Protein AF-A0A956Z1W9-F1 (afdb_monomer_lite)

Structure (mmCIF, N/CA/C/O backbone):
data_AF-A0A956Z1W9-F1
#
_entry.id   AF-A0A956Z1W9-F1
#
loop_
_atom_site.group_PDB
_atom_site.id
_atom_site.type_symbol
_atom_site.label_atom_id
_atom_site.label_alt_id
_atom_site.label_comp_id
_atom_site.label_asym_id
_atom_site.label_entity_id
_atom_site.label_seq_id
_atom_site.pdbx_PDB_ins_code
_atom_site.Cartn_x
_atom_site.Cartn_y
_atom_site.Cartn_z
_atom_site.occupancy
_atom_site.B_iso_or_equiv
_atom_site.auth_seq_id
_atom_site.auth_comp_id
_atom_site.auth_asym_id
_atom_site.auth_atom_id
_atom_site.pdbx_PDB_model_num
ATOM 1 N N . ASP A 1 1 ? 3.447 8.335 -8.579 1.00 84.62 1 ASP A N 1
ATOM 2 C CA . ASP A 1 1 ? 2.958 7.978 -9.907 1.00 84.62 1 ASP A CA 1
ATOM 3 C C . ASP A 1 1 ? 2.525 6.520 -9.811 1.00 84.62 1 ASP A C 1
ATOM 5 O O . ASP A 1 1 ? 3.172 5.770 -9.085 1.00 84.62 1 ASP A O 1
ATOM 9 N N . SER A 1 2 ? 1.410 6.120 -10.419 1.00 86.75 2 SER A N 1
ATOM 10 C CA . SER A 1 2 ? 0.947 4.730 -10.327 1.00 86.75 2 SER A CA 1
ATOM 11 C C . SER A 1 2 ? 1.859 3.751 -11.067 1.00 86.75 2 SER A C 1
ATOM 13 O O . SER A 1 2 ? 1.974 2.602 -10.646 1.00 86.75 2 SER A O 1
ATOM 15 N N . VAL A 1 3 ? 2.568 4.201 -12.105 1.00 89.00 3 VAL A N 1
ATOM 16 C CA . VAL A 1 3 ? 3.590 3.404 -12.796 1.00 89.00 3 VAL A CA 1
ATOM 17 C C . VAL A 1 3 ? 4.798 3.194 -11.886 1.00 89.00 3 VAL A C 1
ATOM 19 O O . VAL A 1 3 ? 5.260 2.067 -11.744 1.00 89.00 3 VAL A O 1
ATOM 22 N N . ASP A 1 4 ? 5.261 4.246 -11.204 1.00 90.19 4 ASP A N 1
ATOM 23 C CA . ASP A 1 4 ? 6.331 4.138 -10.198 1.00 90.19 4 ASP A CA 1
ATOM 24 C C . ASP A 1 4 ? 5.953 3.174 -9.063 1.00 90.19 4 ASP A C 1
ATOM 26 O O . ASP A 1 4 ? 6.763 2.339 -8.662 1.00 90.19 4 ASP A O 1
ATOM 30 N N . ALA A 1 5 ? 4.709 3.243 -8.577 1.00 91.69 5 ALA A N 1
ATOM 31 C CA . ALA A 1 5 ? 4.213 2.323 -7.559 1.00 91.69 5 ALA A CA 1
ATOM 32 C C . ALA A 1 5 ? 4.274 0.862 -8.035 1.00 91.69 5 ALA A C 1
ATOM 34 O O . ALA A 1 5 ? 4.750 -0.005 -7.306 1.00 91.69 5 ALA A O 1
ATOM 35 N N . VAL A 1 6 ? 3.853 0.589 -9.274 1.00 92.19 6 VAL A N 1
ATOM 36 C CA . VAL A 1 6 ? 3.916 -0.755 -9.868 1.00 92.19 6 VAL A CA 1
ATOM 37 C C . VAL A 1 6 ? 5.353 -1.242 -10.037 1.00 92.19 6 VAL A C 1
ATOM 39 O O . VAL A 1 6 ? 5.637 -2.392 -9.711 1.00 92.19 6 VAL A O 1
ATOM 42 N N . LEU A 1 7 ? 6.264 -0.383 -10.501 1.00 92.56 7 LEU A N 1
ATOM 43 C CA . LEU A 1 7 ? 7.676 -0.740 -10.657 1.00 92.56 7 LEU A CA 1
ATOM 44 C C . LEU A 1 7 ? 8.305 -1.120 -9.316 1.00 92.56 7 LEU A C 1
ATOM 46 O O . LEU A 1 7 ? 8.946 -2.160 -9.221 1.00 92.56 7 LEU A O 1
ATOM 50 N N . ARG A 1 8 ? 8.052 -0.339 -8.261 1.00 93.62 8 ARG A N 1
ATOM 51 C CA . ARG A 1 8 ? 8.523 -0.671 -6.909 1.00 93.62 8 ARG A CA 1
ATOM 52 C C . ARG A 1 8 ? 7.850 -1.918 -6.344 1.00 93.62 8 ARG A C 1
ATOM 54 O O . ARG A 1 8 ? 8.491 -2.693 -5.645 1.00 93.62 8 ARG A O 1
ATOM 61 N N . ALA A 1 9 ? 6.567 -2.128 -6.641 1.00 95.00 9 ALA A N 1
ATOM 62 C CA . ALA A 1 9 ? 5.855 -3.326 -6.213 1.00 95.00 9 ALA A CA 1
ATOM 63 C C . ALA A 1 9 ? 6.442 -4.601 -6.834 1.00 95.00 9 ALA A C 1
ATOM 65 O O . ALA A 1 9 ? 6.459 -5.639 -6.178 1.00 95.00 9 ALA A O 1
ATOM 66 N N . ALA A 1 10 ? 6.949 -4.522 -8.068 1.00 94.69 10 ALA A N 1
ATOM 67 C CA . ALA A 1 10 ? 7.496 -5.671 -8.781 1.00 94.69 10 ALA A CA 1
ATOM 68 C C . ALA A 1 10 ? 8.729 -6.293 -8.098 1.00 94.69 10 ALA A C 1
ATOM 70 O O . ALA A 1 10 ? 8.973 -7.488 -8.282 1.00 94.69 10 ALA A O 1
ATOM 71 N N . ASP A 1 11 ? 9.443 -5.522 -7.275 1.00 95.06 11 ASP A N 1
ATOM 72 C CA . ASP A 1 11 ? 10.612 -5.965 -6.505 1.00 95.06 11 ASP A CA 1
ATOM 73 C C . ASP A 1 11 ? 10.252 -6.571 -5.131 1.00 95.06 11 ASP A C 1
ATOM 75 O O . ASP A 1 11 ? 11.135 -6.997 -4.385 1.00 95.06 11 ASP A O 1
ATOM 79 N N . LEU A 1 12 ? 8.963 -6.621 -4.771 1.00 95.94 12 LEU A N 1
ATOM 80 C CA . LEU A 1 12 ? 8.499 -7.153 -3.486 1.00 95.94 12 LEU A CA 1
ATOM 81 C C . LEU A 1 12 ? 8.327 -8.681 -3.499 1.00 95.94 12 LEU A C 1
ATOM 83 O O . LEU A 1 12 ? 8.401 -9.347 -4.540 1.00 95.94 12 LEU A O 1
ATOM 87 N N . ASP A 1 13 ? 8.069 -9.233 -2.309 1.00 95.81 13 ASP A N 1
ATOM 88 C CA . ASP A 1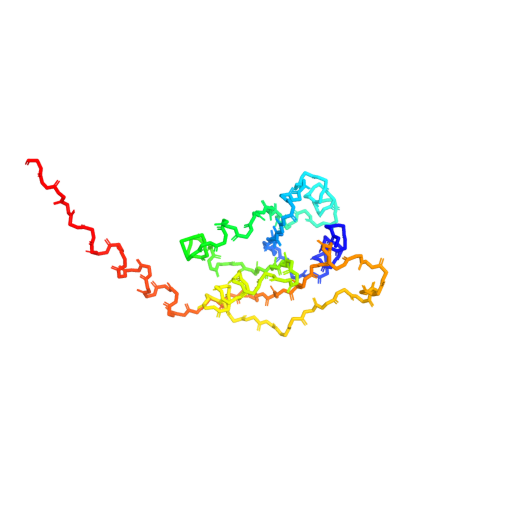 13 ? 7.854 -10.666 -2.106 1.00 95.81 13 ASP A CA 1
ATOM 89 C C . ASP A 1 13 ? 6.697 -11.184 -2.980 1.00 95.81 13 ASP A C 1
ATOM 91 O O . ASP A 1 13 ? 5.758 -10.461 -3.331 1.00 95.81 13 ASP A O 1
ATOM 95 N N . GLU A 1 14 ? 6.750 -12.463 -3.337 1.00 94.56 14 GLU A N 1
ATOM 96 C CA . GLU A 1 14 ? 5.678 -13.116 -4.088 1.00 94.56 14 GLU A CA 1
ATOM 97 C C . GLU A 1 14 ? 4.315 -13.070 -3.396 1.00 94.56 14 GLU A C 1
ATOM 99 O O . GLU A 1 14 ? 4.208 -13.029 -2.168 1.00 94.56 14 GLU A O 1
ATOM 104 N N . ASN A 1 15 ? 3.253 -13.073 -4.204 1.00 95.06 15 ASN A N 1
ATOM 105 C CA . ASN A 1 15 ? 1.861 -12.992 -3.747 1.00 95.06 15 ASN A CA 1
ATOM 106 C C . ASN A 1 15 ? 1.513 -11.720 -2.942 1.00 95.06 15 ASN A C 1
ATOM 108 O O . ASN A 1 15 ? 0.515 -11.701 -2.209 1.00 95.06 15 ASN A O 1
ATOM 112 N N . THR A 1 16 ? 2.311 -10.652 -3.064 1.00 97.19 16 THR A N 1
ATOM 113 C CA . THR A 1 16 ? 2.017 -9.360 -2.429 1.00 97.19 16 THR A CA 1
ATOM 114 C C . THR A 1 16 ? 0.715 -8.766 -2.963 1.00 97.19 16 THR A C 1
ATOM 116 O O . THR A 1 16 ? 0.511 -8.634 -4.172 1.00 97.19 16 THR A O 1
ATOM 119 N N . PHE A 1 17 ? -0.167 -8.367 -2.043 1.00 97.31 17 PHE A N 1
ATOM 120 C CA . PHE A 1 17 ? -1.375 -7.614 -2.362 1.00 97.31 17 PHE A CA 1
ATOM 121 C C . PHE A 1 17 ? -1.074 -6.115 -2.322 1.00 97.31 17 PHE A C 1
ATOM 123 O O . PHE A 1 17 ? -0.760 -5.548 -1.274 1.00 97.31 17 PHE A O 1
ATOM 130 N N . VAL A 1 18 ? -1.155 -5.476 -3.480 1.00 97.12 18 VAL A N 1
ATOM 131 C CA . VAL A 1 18 ? -0.844 -4.064 -3.675 1.00 97.12 18 VAL A CA 1
ATOM 132 C C . VAL A 1 18 ? -2.118 -3.240 -3.528 1.00 97.12 18 VAL A C 1
ATOM 134 O O . VAL A 1 18 ? -3.107 -3.478 -4.219 1.00 97.12 18 VAL A O 1
ATOM 137 N N . VAL A 1 19 ? -2.088 -2.247 -2.645 1.00 97.00 19 VAL A N 1
ATOM 138 C CA . VAL A 1 19 ? -3.177 -1.289 -2.437 1.00 97.00 19 VAL A CA 1
ATOM 139 C C . VAL A 1 19 ? -2.665 0.099 -2.781 1.00 97.00 19 VAL A C 1
ATOM 141 O O . VAL A 1 19 ? -1.784 0.623 -2.102 1.00 97.00 19 VAL A O 1
ATOM 144 N N . LEU A 1 20 ? -3.217 0.698 -3.829 1.00 96.00 20 LEU A N 1
ATOM 145 C CA . LEU A 1 20 ? -2.927 2.068 -4.230 1.00 96.00 20 LEU A CA 1
ATOM 146 C C . LEU A 1 20 ? -4.009 2.991 -3.661 1.00 96.00 20 LEU A C 1
ATOM 148 O O . LEU A 1 20 ? -5.168 2.887 -4.056 1.00 96.00 20 LEU A O 1
ATOM 152 N N . VAL A 1 21 ? -3.630 3.871 -2.735 1.00 95.38 21 VAL A N 1
ATOM 153 C CA . VAL A 1 21 ? -4.523 4.799 -2.026 1.00 95.38 21 VAL A CA 1
ATOM 154 C C . VAL A 1 21 ? -4.233 6.228 -2.475 1.00 95.38 21 VAL A C 1
ATOM 156 O O . VAL A 1 21 ? -3.191 6.788 -2.124 1.00 95.38 21 VAL A O 1
ATOM 159 N N . GLY A 1 22 ? -5.144 6.831 -3.238 1.00 90.06 22 GLY A N 1
ATOM 160 C CA . GLY A 1 22 ? -4.982 8.199 -3.739 1.00 90.06 22 GLY A CA 1
ATOM 161 C C . GLY A 1 22 ? -6.276 8.818 -4.265 1.00 90.06 22 GLY A C 1
ATOM 162 O O . GLY A 1 22 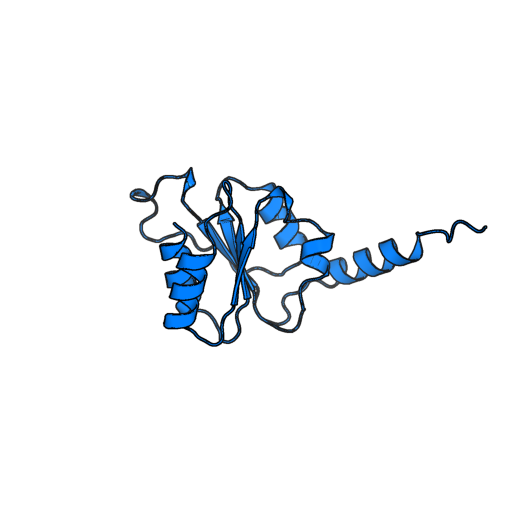? -7.268 8.120 -4.470 1.00 90.06 22 GLY A O 1
ATOM 163 N N . GLU A 1 23 ? -6.259 10.138 -4.467 1.00 83.81 23 GLU A N 1
ATOM 164 C CA . GLU A 1 23 ? -7.389 10.908 -4.997 1.00 83.81 23 GLU A CA 1
ATOM 165 C C . GLU A 1 23 ? -6.928 11.835 -6.147 1.00 83.81 23 GLU A C 1
ATOM 167 O O . GLU A 1 23 ? -5.938 12.548 -5.969 1.00 83.81 23 GLU A O 1
ATOM 172 N N . PRO A 1 24 ? -7.605 11.854 -7.319 1.00 77.12 24 PRO A N 1
ATOM 173 C CA . PRO A 1 24 ? -8.755 11.019 -7.695 1.00 77.12 24 PRO A CA 1
ATOM 174 C C . PRO A 1 24 ? -8.404 9.525 -7.706 1.00 77.12 24 PRO A C 1
ATOM 176 O O . PRO A 1 24 ? -7.222 9.180 -7.693 1.00 77.12 24 PRO A O 1
ATOM 179 N N . VAL A 1 25 ? -9.422 8.646 -7.733 1.00 72.62 25 VAL A N 1
ATOM 180 C CA . VAL A 1 25 ? -9.202 7.200 -7.924 1.00 72.62 25 VAL A CA 1
ATOM 181 C C . VAL A 1 25 ? -8.292 7.041 -9.131 1.00 72.62 25 VAL A C 1
ATOM 183 O O . VAL A 1 25 ? -8.669 7.381 -10.255 1.00 72.62 25 VAL A O 1
ATOM 186 N N . VAL A 1 26 ? -7.076 6.566 -8.888 1.00 69.12 26 VAL A N 1
ATOM 187 C CA . VAL A 1 26 ? -6.157 6.235 -9.968 1.00 69.12 26 VAL A CA 1
ATOM 188 C C . VAL A 1 26 ? -6.846 5.162 -10.804 1.00 69.12 26 VAL A C 1
ATOM 190 O O . VAL A 1 26 ? -7.334 4.184 -10.238 1.00 69.12 26 VAL A O 1
ATOM 193 N N . ASP A 1 27 ? -6.897 5.327 -12.129 1.00 76.19 27 ASP A N 1
ATOM 194 C CA . ASP A 1 27 ? -7.347 4.249 -13.013 1.00 76.19 27 ASP A CA 1
ATOM 195 C C . ASP A 1 27 ? -6.515 3.002 -12.712 1.00 76.19 27 ASP A C 1
ATOM 197 O O . ASP A 1 27 ? -5.322 2.957 -13.008 1.00 76.19 27 ASP A O 1
ATOM 201 N N . GLY A 1 28 ? -7.141 2.018 -12.070 1.00 76.81 28 GLY A N 1
ATOM 202 C CA . GLY A 1 28 ? -6.480 0.798 -11.637 1.00 76.81 28 GLY A CA 1
ATOM 203 C C . GLY A 1 28 ? -6.205 -0.162 -12.789 1.00 76.81 28 GLY A C 1
ATOM 204 O O . GLY A 1 28 ? -5.383 -1.059 -12.625 1.00 76.81 28 GLY A O 1
ATOM 205 N N . ASN A 1 29 ? -6.830 0.015 -13.961 1.00 83.81 29 ASN A N 1
ATOM 206 C CA . ASN A 1 29 ? -6.708 -0.939 -15.062 1.00 83.81 29 ASN A CA 1
ATOM 207 C C . ASN A 1 29 ? -5.295 -0.945 -15.642 1.00 83.81 29 ASN A C 1
ATOM 209 O O . ASN A 1 29 ? -4.675 -2.002 -15.731 1.00 83.81 29 ASN A O 1
ATO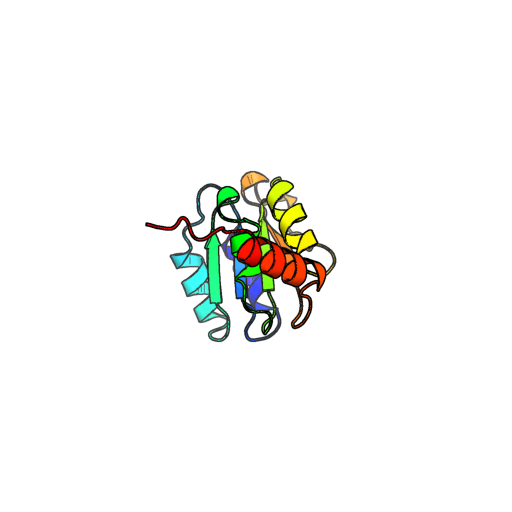M 213 N N . VAL A 1 30 ? -4.755 0.224 -16.002 1.00 86.12 30 VAL A N 1
ATOM 214 C CA . VAL A 1 30 ? -3.406 0.314 -16.589 1.00 86.12 30 VAL A CA 1
ATOM 215 C C . VAL A 1 30 ? -2.325 -0.176 -15.609 1.00 86.12 30 VAL A C 1
ATOM 217 O O . VAL A 1 30 ? -1.554 -1.057 -15.994 1.00 86.12 30 VAL A O 1
ATOM 220 N N . PRO A 1 31 ? -2.276 0.286 -14.343 1.00 84.44 31 PRO A N 1
ATOM 221 C CA . PRO A 1 31 ? -1.327 -0.210 -13.350 1.00 84.44 31 PRO A CA 1
ATOM 222 C C . PRO A 1 31 ? -1.500 -1.699 -13.048 1.00 84.44 31 PRO A C 1
ATOM 224 O O . PRO A 1 31 ? -0.507 -2.408 -12.937 1.00 84.44 31 PRO A O 1
ATOM 227 N N . SER A 1 32 ? -2.735 -2.202 -12.958 1.00 86.50 32 SER A N 1
ATOM 228 C CA . SER A 1 32 ? -2.991 -3.626 -12.707 1.00 86.50 32 SER A CA 1
ATOM 229 C C . SER A 1 32 ? -2.532 -4.498 -13.875 1.00 86.50 32 SER A C 1
ATOM 231 O O . SER A 1 32 ? -1.832 -5.486 -13.666 1.00 86.50 32 SER A O 1
ATOM 233 N N . HIS A 1 33 ? -2.836 -4.122 -15.122 1.00 89.00 33 HIS A N 1
ATOM 234 C CA . HIS A 1 33 ? -2.340 -4.839 -16.299 1.00 89.00 33 HIS A CA 1
ATOM 235 C C . HIS A 1 33 ? -0.815 -4.808 -16.388 1.00 89.00 33 HIS A C 1
ATOM 237 O O . HIS A 1 33 ? -0.204 -5.827 -16.712 1.00 89.00 33 HIS A O 1
ATOM 243 N N . PHE A 1 34 ? -0.200 -3.667 -16.076 1.00 91.25 34 PHE A N 1
ATOM 244 C CA . PHE A 1 34 ? 1.249 -3.544 -16.093 1.00 91.25 34 PHE A CA 1
ATOM 245 C C . PHE A 1 34 ? 1.910 -4.362 -14.977 1.00 91.25 34 PHE A C 1
ATOM 247 O O . PHE A 1 34 ? 2.877 -5.071 -15.242 1.00 91.25 34 PHE A O 1
ATOM 254 N N . LEU A 1 35 ? 1.345 -4.360 -13.765 1.00 92.25 35 LEU A N 1
ATOM 255 C CA . LEU A 1 35 ? 1.822 -5.212 -12.678 1.00 92.25 35 LEU A CA 1
ATOM 256 C C . LEU A 1 35 ? 1.678 -6.688 -13.040 1.00 92.25 35 LEU A C 1
ATOM 258 O O . LEU A 1 35 ? 2.640 -7.426 -12.897 1.00 92.25 35 LEU A O 1
ATOM 262 N N . ASN A 1 36 ? 0.530 -7.106 -13.578 1.00 89.50 36 ASN A N 1
ATOM 263 C CA . ASN A 1 36 ? 0.304 -8.492 -13.993 1.00 89.50 36 ASN A CA 1
ATOM 264 C C . ASN A 1 36 ? 1.282 -8.942 -15.090 1.00 89.50 36 ASN A C 1
ATOM 266 O O . ASN A 1 36 ? 1.652 -10.113 -15.136 1.00 89.50 36 ASN A O 1
ATOM 270 N N . PHE A 1 37 ? 1.711 -8.028 -15.968 1.00 92.38 37 PHE A N 1
ATOM 271 C CA . PHE A 1 37 ? 2.749 -8.304 -16.964 1.00 92.38 37 PHE A CA 1
ATOM 272 C C . PHE A 1 37 ? 4.123 -8.554 -16.319 1.00 92.38 37 PHE A C 1
ATOM 274 O O . PHE A 1 37 ? 4.855 -9.429 -16.776 1.00 92.38 37 PHE A O 1
ATOM 281 N N . LEU A 1 38 ? 4.469 -7.813 -15.262 1.00 93.12 38 LEU A N 1
ATOM 282 C CA . LEU A 1 38 ? 5.742 -7.956 -14.543 1.00 93.12 38 LEU A CA 1
ATOM 283 C C . LEU A 1 38 ? 5.734 -9.126 -13.542 1.00 93.12 38 LEU A C 1
ATOM 285 O O . LEU A 1 38 ? 6.739 -9.816 -13.383 1.00 93.12 38 LEU A O 1
ATOM 289 N N . ARG A 1 39 ? 4.608 -9.329 -12.852 1.00 94.25 39 ARG A N 1
ATOM 290 C CA . ARG A 1 39 ? 4.410 -10.218 -11.700 1.00 94.25 39 ARG A CA 1
ATOM 291 C C . ARG A 1 39 ? 2.978 -10.761 -11.690 1.00 94.25 39 ARG A C 1
ATOM 293 O O . ARG A 1 39 ? 2.084 -10.200 -11.063 1.00 94.25 39 ARG A O 1
ATOM 300 N N . ALA A 1 40 ? 2.760 -11.878 -12.383 1.00 93.56 40 ALA A N 1
ATOM 301 C CA . ALA A 1 40 ? 1.443 -12.518 -12.491 1.00 93.56 40 ALA A CA 1
ATOM 302 C C . ALA A 1 40 ? 0.915 -13.108 -11.164 1.00 93.56 40 ALA A C 1
ATOM 304 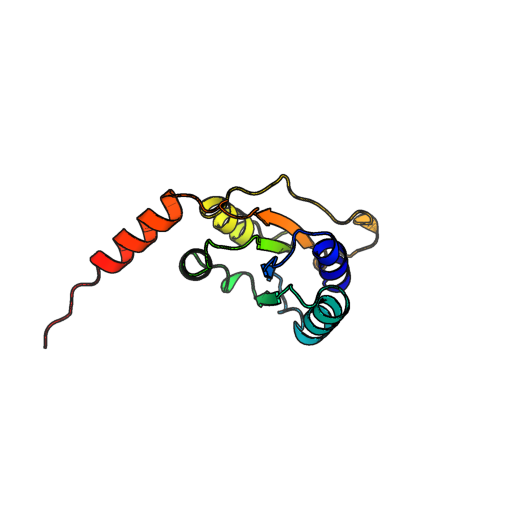O O . ALA A 1 40 ? -0.248 -13.497 -11.079 1.00 93.56 40 ALA A O 1
ATOM 305 N N . ASP A 1 41 ? 1.771 -13.209 -10.146 1.00 94.25 41 ASP A N 1
ATOM 306 C CA . ASP A 1 41 ? 1.452 -13.678 -8.797 1.00 94.25 41 ASP A CA 1
ATOM 307 C C . ASP A 1 41 ? 0.909 -12.570 -7.879 1.00 94.25 41 ASP A C 1
ATOM 309 O O . ASP A 1 41 ? 0.379 -12.858 -6.807 1.00 94.25 41 ASP A O 1
ATOM 313 N N . MET A 1 42 ? 1.034 -11.303 -8.275 1.00 95.88 42 MET A N 1
ATOM 314 C CA . MET A 1 42 ? 0.589 -10.160 -7.484 1.00 95.88 42 MET A CA 1
ATOM 315 C C . MET A 1 42 ? -0.802 -9.690 -7.900 1.00 95.88 42 MET A C 1
ATOM 317 O O . MET A 1 42 ? -1.275 -9.924 -9.008 1.00 95.88 42 MET A O 1
ATOM 321 N N . THR A 1 43 ? -1.469 -8.979 -6.998 1.00 94.88 43 THR A N 1
ATOM 322 C CA . THR A 1 43 ? -2.777 -8.369 -7.266 1.00 94.88 43 THR A CA 1
ATOM 323 C C . THR A 1 43 ? -2.753 -6.915 -6.843 1.00 94.88 43 THR A C 1
ATOM 325 O O . THR A 1 43 ? -2.254 -6.619 -5.759 1.00 94.88 43 THR A O 1
ATOM 328 N N . LEU A 1 44 ? -3.332 -6.028 -7.651 1.00 95.38 44 LEU A N 1
ATOM 329 C CA . LEU A 1 44 ? -3.424 -4.599 -7.360 1.00 95.38 44 LEU A CA 1
ATOM 330 C C . LEU A 1 44 ? -4.880 -4.162 -7.242 1.00 95.38 44 LEU A C 1
ATOM 332 O O . LEU A 1 44 ? -5.702 -4.474 -8.104 1.00 95.38 44 LEU A O 1
ATOM 336 N N . GLN A 1 45 ? -5.165 -3.392 -6.198 1.00 95.06 45 GLN A N 1
ATOM 337 C CA . GLN A 1 45 ? -6.421 -2.683 -6.011 1.00 95.06 45 GLN A CA 1
ATOM 338 C C . GLN A 1 45 ? -6.145 -1.187 -5.844 1.00 95.06 45 GLN A C 1
ATOM 340 O O . GLN A 1 45 ? -5.281 -0.793 -5.064 1.00 95.06 45 GLN A O 1
ATOM 345 N N . SER A 1 46 ? -6.896 -0.355 -6.562 1.00 94.56 46 SER A N 1
ATOM 346 C CA . SER A 1 46 ? -6.900 1.098 -6.376 1.00 94.56 46 SER A CA 1
ATOM 347 C C . SER A 1 46 ? -8.148 1.502 -5.604 1.00 94.56 46 SER A C 1
ATOM 349 O O . SER A 1 46 ? -9.244 1.070 -5.958 1.00 94.56 46 SER A O 1
ATOM 351 N N . ILE A 1 47 ? -7.966 2.298 -4.554 1.00 95.00 47 ILE A N 1
ATOM 352 C CA . ILE A 1 47 ? -9.034 2.794 -3.681 1.00 95.00 47 ILE A CA 1
ATOM 353 C C . ILE A 1 47 ? -8.797 4.266 -3.332 1.00 95.00 47 ILE A C 1
ATOM 355 O O . ILE A 1 47 ? -7.671 4.766 -3.424 1.00 95.00 47 ILE A O 1
ATOM 359 N N . THR A 1 48 ? -9.844 4.964 -2.905 1.00 95.38 48 THR A N 1
ATOM 360 C CA . THR A 1 48 ? -9.724 6.315 -2.352 1.00 95.38 48 THR A CA 1
ATOM 361 C C . THR A 1 48 ? -9.319 6.294 -0.875 1.00 95.38 48 THR A C 1
ATOM 363 O O . THR A 1 48 ? -9.533 5.294 -0.180 1.00 95.38 48 THR A O 1
ATOM 366 N N . PRO A 1 49 ? -8.808 7.418 -0.338 1.00 95.56 49 PRO A N 1
ATOM 367 C CA . PRO A 1 49 ? -8.613 7.596 1.101 1.00 95.56 49 PRO A CA 1
ATOM 368 C C . PRO A 1 49 ? -9.849 7.255 1.947 1.00 95.56 49 PRO A C 1
ATOM 370 O O . PRO A 1 49 ? -9.736 6.671 3.021 1.00 95.56 49 PRO A O 1
ATOM 373 N N . GLN A 1 50 ? -11.052 7.581 1.463 1.00 95.88 50 GLN A N 1
ATOM 374 C CA . GLN A 1 50 ? -12.302 7.359 2.199 1.00 95.88 50 GLN A CA 1
ATOM 375 C C . GLN A 1 50 ? -12.687 5.872 2.287 1.00 95.88 50 GLN A C 1
ATOM 377 O O . GLN A 1 50 ? -13.438 5.481 3.182 1.00 95.88 50 GLN A O 1
ATOM 382 N N . GLU A 1 51 ? -12.167 5.034 1.389 1.00 96.75 51 GLU A N 1
ATOM 383 C CA . GLU A 1 51 ? -12.360 3.581 1.418 1.00 96.75 51 GLU A CA 1
ATOM 384 C C . GLU A 1 51 ? -11.419 2.885 2.419 1.00 96.75 51 GLU A C 1
ATOM 386 O O . GLU A 1 51 ? -11.712 1.769 2.864 1.00 96.75 51 GLU A O 1
ATOM 391 N N . VAL A 1 52 ? -10.337 3.551 2.854 1.00 96.81 52 VAL A N 1
ATOM 392 C CA . VAL A 1 52 ? -9.430 3.060 3.905 1.00 96.81 52 VAL A CA 1
ATOM 393 C C . VAL A 1 52 ? -10.102 3.193 5.269 1.00 96.81 52 VAL A C 1
ATOM 395 O O . VAL A 1 52 ? -9.849 4.097 6.059 1.00 96.81 52 VAL A O 1
ATOM 398 N N . THR A 1 53 ? -10.989 2.252 5.561 1.00 96.00 53 THR A N 1
ATOM 399 C CA . THR A 1 53 ? -11.718 2.182 6.829 1.00 96.00 53 THR A CA 1
ATOM 400 C C . THR A 1 53 ? -11.159 1.086 7.732 1.00 96.00 53 THR A C 1
ATOM 402 O O . THR A 1 53 ? -10.520 0.138 7.275 1.00 96.00 53 THR A O 1
ATOM 405 N N . GLN A 1 54 ? -11.465 1.156 9.032 1.00 94.12 54 GLN A N 1
ATOM 406 C CA . GLN A 1 54 ? -11.151 0.062 9.963 1.00 94.12 54 GLN A CA 1
ATOM 407 C C . GLN A 1 54 ? -11.746 -1.271 9.499 1.00 94.12 54 GLN A C 1
ATOM 409 O O . GLN A 1 54 ? -11.097 -2.302 9.619 1.00 94.12 54 GLN A O 1
ATOM 414 N N . ARG A 1 55 ? -12.968 -1.243 8.949 1.00 92.25 55 ARG A N 1
ATOM 415 C CA . ARG A 1 55 ? -13.632 -2.434 8.417 1.00 92.25 55 ARG A CA 1
ATOM 416 C C . ARG A 1 55 ? -12.872 -3.002 7.224 1.00 92.25 55 ARG A C 1
ATOM 418 O O . ARG A 1 55 ? -12.552 -4.182 7.237 1.00 92.25 55 ARG A O 1
ATOM 425 N N . TYR A 1 56 ? -12.531 -2.156 6.251 1.00 94.94 56 TYR A N 1
ATOM 426 C CA . TYR A 1 56 ? -11.737 -2.563 5.093 1.00 94.94 56 TYR A CA 1
ATOM 427 C C . TYR A 1 56 ? -10.431 -3.245 5.523 1.00 94.94 56 TYR A C 1
ATOM 429 O O . TYR A 1 56 ? -10.171 -4.374 5.121 1.00 94.94 56 TYR A O 1
ATOM 437 N N . LEU A 1 57 ? -9.653 -2.607 6.406 1.00 94.88 57 LEU A N 1
ATOM 438 C CA . LEU A 1 57 ? -8.380 -3.157 6.885 1.00 94.88 57 LEU A CA 1
ATOM 439 C C . LEU A 1 57 ? -8.555 -4.440 7.716 1.00 94.88 57 LEU A C 1
ATOM 441 O O . LEU A 1 57 ? -7.691 -5.313 7.666 1.00 94.88 57 LEU A O 1
ATOM 445 N N . ALA A 1 58 ? -9.651 -4.570 8.469 1.00 91.25 58 ALA A N 1
ATOM 446 C CA . ALA A 1 58 ? -9.957 -5.771 9.248 1.00 91.25 58 ALA A CA 1
ATOM 447 C C . ALA A 1 58 ? -10.351 -6.972 8.376 1.00 91.25 58 ALA A C 1
ATOM 449 O O . ALA A 1 58 ? -10.097 -8.113 8.765 1.00 91.25 58 ALA A O 1
ATOM 450 N N . ASP A 1 59 ? -10.975 -6.710 7.226 1.00 92.00 59 ASP A N 1
ATOM 451 C CA . ASP A 1 59 ? -11.439 -7.729 6.284 1.00 92.00 59 ASP A CA 1
ATOM 452 C C . ASP A 1 59 ? -10.301 -8.232 5.365 1.00 92.00 59 ASP A C 1
ATOM 454 O O . ASP A 1 59 ? -10.454 -9.247 4.680 1.00 92.00 59 ASP A O 1
ATOM 458 N N . LEU A 1 60 ? -9.130 -7.577 5.379 1.00 91.69 60 LEU A N 1
ATOM 459 C CA . LEU A 1 60 ? -7.957 -8.007 4.616 1.00 91.69 60 LEU A CA 1
ATOM 460 C C . LEU A 1 60 ? -7.417 -9.371 5.111 1.00 91.69 60 LEU A C 1
ATOM 462 O O . LEU A 1 60 ? -7.144 -9.549 6.304 1.00 91.69 60 LEU A O 1
ATOM 466 N N . PRO A 1 61 ? -7.188 -10.353 4.213 1.00 89.25 61 PRO A N 1
ATOM 467 C CA . PRO A 1 61 ? -6.638 -11.653 4.592 1.00 89.25 61 PRO A CA 1
ATOM 468 C C . PRO A 1 61 ? -5.256 -11.565 5.259 1.00 89.25 61 PRO A C 1
ATOM 470 O O . PRO A 1 61 ? -4.283 -11.137 4.649 1.00 89.25 61 PRO A O 1
ATOM 473 N N . ALA A 1 62 ? -5.106 -12.092 6.474 1.00 87.00 62 ALA A N 1
ATOM 474 C CA . ALA A 1 62 ? -3.826 -12.069 7.203 1.00 87.00 62 ALA A CA 1
ATOM 475 C C . ALA A 1 62 ? -2.716 -12.979 6.617 1.00 87.00 62 ALA A C 1
ATOM 477 O O . ALA A 1 62 ? -1.613 -13.040 7.155 1.00 87.00 62 ALA A O 1
ATOM 478 N N . ILE A 1 63 ? -3.017 -13.721 5.548 1.00 88.38 63 ILE A N 1
ATOM 479 C CA . ILE A 1 63 ? -2.195 -14.819 5.009 1.00 88.38 63 ILE A CA 1
ATOM 480 C C . ILE A 1 63 ? -1.270 -14.406 3.855 1.00 88.38 63 ILE A C 1
ATOM 482 O O . ILE A 1 63 ? -0.784 -15.269 3.134 1.00 88.38 63 ILE A O 1
ATOM 486 N N . ARG A 1 64 ? -1.063 -13.106 3.627 1.00 93.06 64 ARG A N 1
ATOM 487 C CA . ARG A 1 64 ? -0.220 -12.600 2.533 1.00 93.06 64 ARG A CA 1
ATOM 488 C C . ARG A 1 64 ? 0.455 -11.274 2.907 1.00 93.06 64 ARG A C 1
ATOM 490 O O . ARG A 1 64 ? -0.040 -10.604 3.817 1.00 93.06 64 ARG A O 1
ATOM 497 N N . PRO A 1 65 ? 1.566 -10.904 2.250 1.00 97.12 65 PRO A N 1
ATOM 498 C CA . PRO A 1 65 ? 2.149 -9.575 2.392 1.00 97.12 65 PRO A CA 1
ATOM 499 C C . PRO A 1 65 ? 1.297 -8.495 1.710 1.00 97.12 65 PRO A C 1
ATOM 501 O O . PRO A 1 65 ? 0.553 -8.774 0.766 1.00 97.12 65 PRO A O 1
ATOM 504 N N . TYR A 1 66 ? 1.434 -7.256 2.182 1.00 98.06 66 TYR A N 1
ATOM 505 C CA . TYR A 1 66 ? 0.747 -6.082 1.644 1.00 98.06 66 TYR A CA 1
ATOM 506 C C . TYR A 1 66 ? 1.721 -4.961 1.307 1.00 98.06 66 TYR A C 1
ATOM 508 O O . TYR A 1 66 ? 2.622 -4.649 2.086 1.00 98.06 66 TYR A O 1
ATOM 516 N N . ALA A 1 67 ? 1.477 -4.300 0.182 1.00 98.06 67 ALA A N 1
ATOM 517 C CA . ALA A 1 67 ? 2.153 -3.071 -0.202 1.00 98.06 67 ALA A CA 1
ATOM 518 C C . ALA A 1 67 ? 1.127 -1.946 -0.307 1.00 98.06 67 ALA A C 1
ATOM 520 O O . ALA A 1 67 ? 0.357 -1.893 -1.265 1.00 98.06 67 ALA A O 1
ATOM 521 N N . PHE A 1 68 ? 1.104 -1.053 0.681 1.00 97.81 68 PHE A N 1
ATOM 522 C CA . PHE A 1 68 ? 0.236 0.119 0.654 1.00 97.81 68 PHE A CA 1
ATOM 523 C C . PHE A 1 68 ? 1.005 1.295 0.054 1.00 97.81 68 PHE A C 1
ATOM 525 O O . PHE A 1 68 ? 1.923 1.822 0.681 1.00 97.81 68 PHE A O 1
ATOM 532 N N . PHE A 1 69 ? 0.635 1.708 -1.151 1.00 96.81 69 PHE A N 1
ATOM 533 C CA . PHE A 1 69 ? 1.137 2.915 -1.797 1.00 96.81 69 PHE A CA 1
ATOM 534 C C . PHE A 1 69 ? 0.159 4.047 -1.515 1.00 96.81 69 PHE A C 1
ATOM 536 O O . PHE A 1 69 ? -0.908 4.103 -2.118 1.00 96.81 69 PHE A O 1
ATOM 543 N N . VAL A 1 70 ? 0.504 4.925 -0.576 1.00 96.06 70 VAL A N 1
ATOM 544 C CA . VAL A 1 70 ? -0.407 5.954 -0.055 1.00 96.06 70 VAL A CA 1
ATOM 545 C C . VAL A 1 70 ? 0.066 7.337 -0.477 1.00 96.06 70 VAL A C 1
ATOM 547 O O . VAL A 1 70 ? 1.265 7.624 -0.407 1.00 96.06 70 VAL A O 1
ATOM 550 N N . ALA A 1 71 ? -0.862 8.186 -0.922 1.00 92.62 71 ALA A N 1
ATOM 551 C CA . ALA A 1 71 ? -0.581 9.592 -1.189 1.00 92.62 71 ALA A CA 1
ATOM 552 C C . ALA A 1 71 ? 0.058 10.251 0.046 1.00 92.62 71 ALA A C 1
ATOM 554 O O . ALA A 1 71 ? -0.383 10.052 1.179 1.00 92.62 71 ALA A O 1
ATOM 555 N N . GLN A 1 72 ? 1.123 11.024 -0.154 1.00 87.69 72 GLN A N 1
ATOM 556 C CA . GLN A 1 72 ? 1.975 11.486 0.948 1.00 87.69 72 GLN A CA 1
ATOM 557 C C . GLN A 1 72 ? 1.250 12.352 1.991 1.00 87.69 72 GLN A C 1
ATOM 559 O O . GLN A 1 72 ? 1.617 12.355 3.167 1.00 87.69 72 GLN A O 1
ATOM 564 N N . ASN A 1 73 ? 0.228 13.088 1.568 1.00 88.88 73 ASN A N 1
ATOM 565 C CA . ASN A 1 73 ? -0.565 13.973 2.416 1.00 88.88 73 ASN A CA 1
ATOM 566 C C . ASN A 1 73 ? -1.709 13.258 3.161 1.00 88.88 73 ASN A C 1
ATOM 568 O O . ASN A 1 73 ? -2.368 13.879 3.998 1.00 88.88 73 ASN A O 1
ATOM 572 N N . ASP A 1 74 ? -1.931 11.963 2.924 1.00 94.06 74 ASP A N 1
ATOM 573 C CA . ASP A 1 74 ? -3.016 11.200 3.542 1.00 94.06 74 ASP A CA 1
ATOM 574 C C . ASP A 1 74 ? -2.603 10.578 4.885 1.00 94.06 74 ASP A C 1
ATOM 576 O O . ASP A 1 74 ? -2.494 9.362 5.078 1.00 94.06 74 ASP A O 1
ATOM 580 N N . ALA A 1 75 ? -2.381 11.453 5.867 1.00 95.06 75 ALA A N 1
ATOM 581 C CA . ALA A 1 75 ? -2.041 11.045 7.227 1.00 95.06 75 ALA A CA 1
ATOM 582 C C . ALA A 1 75 ? -3.121 10.155 7.871 1.00 95.06 75 ALA A C 1
ATOM 584 O O . ALA A 1 75 ? -2.806 9.356 8.756 1.00 95.06 75 ALA A O 1
ATOM 585 N N . HIS A 1 76 ? -4.384 10.280 7.449 1.00 96.19 76 HIS A N 1
ATOM 586 C CA . HIS A 1 76 ? -5.485 9.494 7.997 1.00 96.19 76 HIS A CA 1
ATOM 587 C C . HIS A 1 76 ? -5.340 8.013 7.638 1.00 96.19 76 HIS A C 1
ATOM 589 O O . HIS A 1 76 ? -5.263 7.178 8.547 1.00 96.19 76 HIS A O 1
ATOM 595 N N . SER A 1 77 ? -5.212 7.696 6.346 1.00 96.88 77 SER A N 1
ATOM 596 C CA . SER A 1 77 ? -5.008 6.319 5.882 1.00 96.88 77 SER A CA 1
ATOM 597 C C . SER A 1 77 ? -3.738 5.715 6.467 1.00 96.88 77 SER A C 1
ATOM 599 O O . SER A 1 77 ? -3.759 4.585 6.951 1.00 96.88 77 SER A O 1
ATOM 601 N N . ILE A 1 78 ? -2.642 6.481 6.511 1.00 96.12 78 ILE A N 1
ATOM 602 C CA . ILE A 1 78 ? -1.367 6.026 7.088 1.00 96.12 78 ILE A CA 1
ATOM 603 C C . ILE A 1 78 ? -1.544 5.613 8.554 1.00 96.12 78 ILE A C 1
ATOM 605 O O . ILE A 1 78 ? -1.059 4.555 8.969 1.00 96.12 78 ILE A O 1
ATOM 609 N N . ASN A 1 79 ? -2.232 6.433 9.350 1.00 96.06 79 ASN A N 1
ATOM 610 C CA . ASN A 1 79 ? -2.459 6.144 10.762 1.00 96.06 79 ASN A CA 1
ATOM 611 C C . ASN A 1 79 ? -3.341 4.907 10.950 1.00 96.06 79 ASN A C 1
ATOM 613 O O . ASN A 1 79 ? -2.988 4.041 11.751 1.00 96.06 79 ASN A O 1
ATOM 617 N N . LEU A 1 80 ? -4.418 4.771 10.171 1.00 95.88 80 LEU A N 1
ATOM 618 C CA . LEU A 1 80 ? -5.265 3.579 10.212 1.00 95.88 80 LEU A CA 1
ATOM 619 C C . LEU A 1 80 ? -4.490 2.318 9.820 1.00 95.88 80 LEU A C 1
ATOM 621 O O . LEU A 1 80 ? -4.525 1.335 10.552 1.00 95.88 80 LEU A O 1
ATOM 625 N N . ILE A 1 81 ? -3.714 2.340 8.736 1.00 96.31 81 ILE A N 1
ATOM 626 C CA . ILE A 1 81 ? -2.901 1.186 8.318 1.00 96.31 81 ILE A CA 1
ATOM 627 C C . ILE A 1 81 ? -1.918 0.789 9.433 1.00 96.31 81 ILE A C 1
ATOM 629 O O . ILE A 1 81 ? -1.777 -0.393 9.755 1.00 96.31 81 ILE A O 1
ATOM 633 N N . ARG A 1 82 ? -1.286 1.764 10.099 1.00 95.81 82 ARG A N 1
ATOM 634 C CA . ARG A 1 82 ? -0.376 1.523 11.234 1.00 95.81 82 ARG A CA 1
ATOM 635 C C . ARG A 1 82 ? -1.062 0.941 12.468 1.00 95.81 82 ARG A C 1
ATOM 637 O O . ARG A 1 82 ? -0.386 0.292 13.263 1.00 95.81 82 ARG A O 1
ATOM 644 N N . GLU A 1 83 ? -2.361 1.151 12.661 1.00 94.50 83 GLU A N 1
ATOM 645 C CA . GLU A 1 83 ? -3.111 0.495 13.741 1.00 94.50 83 GLU A CA 1
ATOM 646 C C . GLU A 1 83 ? -3.334 -1.001 13.481 1.00 94.50 83 GLU A C 1
ATOM 648 O O . GLU A 1 83 ? -3.464 -1.769 14.439 1.00 94.50 83 GLU A O 1
ATOM 653 N N . PHE A 1 84 ? -3.352 -1.417 12.212 1.00 94.56 84 PHE A N 1
ATOM 654 C CA . PHE A 1 84 ? -3.676 -2.785 11.799 1.00 94.56 84 PHE A CA 1
ATOM 655 C C . PHE A 1 84 ? -2.447 -3.631 11.464 1.00 94.56 84 PHE A C 1
ATOM 657 O O . PHE A 1 84 ? -2.479 -4.846 11.663 1.00 94.56 84 PHE A O 1
ATOM 664 N N . PHE A 1 85 ? -1.353 -3.008 11.025 1.00 95.69 85 PHE A N 1
ATOM 665 C CA . PHE A 1 85 ? -0.176 -3.708 10.513 1.00 95.69 85 PHE A CA 1
ATOM 666 C C . PHE A 1 85 ? 1.133 -3.257 11.185 1.00 95.69 85 PHE A C 1
ATOM 668 O O . PHE A 1 85 ? 1.305 -2.112 11.619 1.00 95.69 85 PHE A O 1
ATOM 675 N N . TYR A 1 86 ? 2.097 -4.169 11.281 1.00 95.38 86 TYR A N 1
ATOM 676 C CA . TYR A 1 86 ? 3.501 -3.869 11.545 1.00 95.38 86 TYR A CA 1
ATOM 677 C C . TYR A 1 86 ? 4.194 -3.562 10.216 1.00 95.38 86 TYR A C 1
ATOM 679 O O . TYR A 1 86 ? 4.482 -4.456 9.424 1.00 95.38 86 TYR A O 1
ATOM 687 N N . LEU A 1 87 ? 4.435 -2.276 9.969 1.00 96.44 87 LEU A N 1
ATOM 688 C CA . LEU A 1 87 ? 4.992 -1.784 8.711 1.00 96.44 87 LEU A CA 1
ATOM 689 C C . LEU A 1 87 ? 6.517 -1.672 8.799 1.00 96.44 87 LEU A C 1
ATOM 691 O O . LEU A 1 87 ? 7.055 -1.289 9.843 1.00 96.44 87 LEU A O 1
ATOM 695 N N . ARG A 1 88 ? 7.207 -1.944 7.689 1.00 96.38 88 ARG A N 1
ATOM 696 C CA . ARG A 1 88 ? 8.602 -1.520 7.494 1.00 96.38 88 ARG A CA 1
ATOM 697 C C . ARG A 1 88 ? 8.697 0.019 7.488 1.00 96.38 88 ARG A C 1
ATOM 699 O O . ARG A 1 88 ? 7.669 0.694 7.349 1.00 96.38 88 ARG A O 1
ATOM 706 N N . PRO A 1 89 ? 9.906 0.596 7.654 1.00 96.25 89 PRO A N 1
ATOM 707 C CA . PRO A 1 89 ? 10.108 2.023 7.425 1.00 96.25 89 PRO A CA 1
ATOM 708 C C . PRO A 1 89 ? 9.544 2.451 6.060 1.00 96.25 89 PRO A C 1
ATOM 710 O O . PRO A 1 89 ? 9.645 1.675 5.111 1.00 96.25 89 PRO A O 1
ATOM 713 N N . PRO A 1 90 ? 8.925 3.641 5.959 1.00 96.00 90 PRO A N 1
ATOM 714 C CA . PRO A 1 90 ? 8.335 4.097 4.708 1.00 96.00 90 PRO A CA 1
ATOM 715 C C . PRO A 1 90 ? 9.399 4.284 3.628 1.00 96.00 90 PRO A C 1
ATOM 717 O O . PRO A 1 90 ? 10.460 4.851 3.893 1.00 96.00 90 PRO A O 1
ATOM 720 N N . GLU A 1 91 ? 9.077 3.868 2.408 1.00 94.62 91 GLU A N 1
ATOM 721 C CA . GLU A 1 91 ? 9.944 4.021 1.241 1.00 94.62 91 GLU A CA 1
ATOM 722 C C . GLU A 1 91 ? 9.351 5.061 0.283 1.00 94.62 91 GLU A C 1
ATOM 724 O O . GLU A 1 91 ? 8.223 4.931 -0.208 1.00 94.62 91 GLU A O 1
ATOM 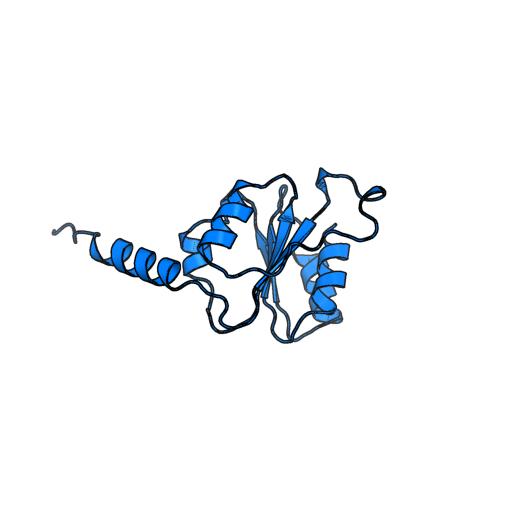729 N N . ILE A 1 92 ? 10.116 6.122 0.031 1.00 90.50 92 ILE A N 1
ATOM 730 C CA . ILE A 1 92 ? 9.766 7.188 -0.912 1.00 90.50 92 ILE A CA 1
ATOM 731 C C . ILE A 1 92 ? 10.359 6.892 -2.290 1.00 90.50 92 ILE A C 1
ATOM 733 O O . ILE A 1 92 ? 11.362 6.190 -2.409 1.00 90.50 92 ILE A O 1
ATOM 737 N N . THR A 1 93 ? 9.746 7.438 -3.338 1.00 80.38 93 THR A N 1
ATOM 738 C CA . THR A 1 93 ? 10.286 7.352 -4.699 1.00 80.38 93 THR A CA 1
ATOM 739 C C . THR A 1 93 ? 11.701 7.954 -4.765 1.00 80.38 93 THR A C 1
ATOM 741 O O . THR A 1 93 ? 11.894 9.063 -4.267 1.00 80.38 93 THR A O 1
ATOM 744 N N . PRO A 1 94 ? 12.681 7.289 -5.408 1.00 74.12 94 PRO A N 1
ATOM 745 C CA . PRO A 1 94 ? 14.048 7.807 -5.536 1.00 74.12 94 PRO A CA 1
ATOM 746 C C . PRO A 1 94 ? 14.155 9.163 -6.257 1.00 74.12 94 PRO A C 1
ATOM 748 O O . PRO A 1 94 ? 14.998 9.975 -5.895 1.00 74.12 94 PRO A O 1
ATOM 751 N N . ASN A 1 95 ? 13.269 9.435 -7.224 1.00 72.06 95 ASN A N 1
ATOM 752 C CA . ASN A 1 95 ? 13.245 10.673 -8.023 1.00 72.06 95 ASN A CA 1
ATOM 753 C C . ASN A 1 95 ? 12.130 11.626 -7.571 1.00 72.06 95 ASN A C 1
ATOM 755 O O . ASN A 1 95 ? 11.408 12.206 -8.379 1.00 72.06 95 ASN A O 1
ATOM 759 N N . TYR A 1 96 ? 11.948 11.737 -6.258 1.00 70.62 96 TYR A N 1
ATOM 760 C CA . TYR A 1 96 ? 10.866 12.496 -5.639 1.00 70.62 96 TYR A CA 1
ATOM 761 C C . TYR A 1 96 ? 10.769 13.949 -6.153 1.00 70.62 96 TYR A C 1
ATOM 763 O O . TYR A 1 96 ? 9.668 14.451 -6.342 1.00 70.62 96 TYR A O 1
ATOM 771 N N . GLU A 1 97 ? 11.894 14.597 -6.469 1.00 75.31 97 GLU A N 1
ATOM 772 C CA . GLU A 1 97 ? 11.932 15.982 -6.975 1.00 75.31 97 GLU A CA 1
ATOM 773 C C . GLU A 1 97 ? 11.313 16.163 -8.376 1.00 75.31 97 GLU A C 1
ATOM 775 O O . GLU A 1 97 ? 10.898 17.267 -8.725 1.00 75.31 97 GLU A O 1
ATOM 780 N N . GLU A 1 98 ? 11.228 15.099 -9.180 1.00 81.69 98 GLU A N 1
ATOM 781 C CA . GLU A 1 98 ? 10.706 15.155 -10.555 1.00 81.69 98 GLU A CA 1
ATOM 782 C C . GLU A 1 98 ? 9.207 14.837 -10.638 1.00 81.69 98 GLU A C 1
ATOM 784 O O . GLU A 1 98 ? 8.557 15.110 -11.651 1.00 81.69 98 GLU A O 1
ATOM 789 N N . ILE A 1 99 ? 8.641 14.256 -9.576 1.00 80.69 99 ILE A N 1
ATOM 790 C CA . ILE A 1 99 ? 7.232 13.870 -9.517 1.00 80.69 99 ILE A CA 1
ATOM 791 C C . ILE A 1 99 ? 6.470 14.942 -8.734 1.00 80.69 99 ILE A C 1
ATOM 793 O O . ILE A 1 99 ? 6.843 15.219 -7.599 1.00 80.69 99 ILE A O 1
ATOM 797 N N . PRO A 1 100 ? 5.380 15.511 -9.279 1.00 83.44 100 PRO A N 1
ATOM 798 C CA . PRO A 1 100 ? 4.504 16.409 -8.529 1.00 83.44 100 PRO A CA 1
ATOM 799 C C . PRO A 1 100 ? 4.039 15.799 -7.198 1.00 83.44 100 PRO A C 1
ATOM 801 O O . PRO A 1 100 ? 3.712 14.612 -7.157 1.00 83.44 100 PRO A O 1
ATOM 804 N N . GLU A 1 101 ? 3.986 16.596 -6.125 1.00 82.38 101 GLU A N 1
ATOM 805 C CA . GLU A 1 101 ? 3.648 16.120 -4.770 1.00 82.38 101 GLU A CA 1
ATOM 806 C C . GLU A 1 101 ? 2.313 15.365 -4.709 1.00 82.38 101 GLU A C 1
ATOM 808 O O . GLU A 1 101 ? 2.204 14.310 -4.086 1.00 82.38 101 GLU A O 1
ATOM 813 N N . ASP A 1 102 ? 1.311 15.847 -5.445 1.00 81.06 102 ASP A N 1
ATOM 814 C CA . ASP A 1 102 ? -0.022 15.246 -5.573 1.00 81.06 102 ASP A CA 1
ATOM 815 C C . ASP A 1 102 ? -0.018 13.882 -6.277 1.00 81.06 102 ASP A C 1
ATOM 817 O O . ASP A 1 102 ? -1.009 13.154 -6.254 1.00 81.06 102 ASP A O 1
ATOM 821 N N . ARG A 1 103 ? 1.100 13.516 -6.904 1.00 83.81 103 ARG A N 1
ATOM 822 C CA . ARG A 1 103 ? 1.280 12.237 -7.586 1.00 83.81 103 ARG A CA 1
ATOM 823 C C . ARG A 1 103 ? 2.198 11.306 -6.828 1.00 83.81 103 ARG A C 1
ATOM 825 O O . ARG A 1 103 ? 2.321 10.163 -7.248 1.00 83.81 103 ARG A O 1
ATOM 832 N N . GLN A 1 104 ? 2.878 11.726 -5.773 1.00 89.69 104 GLN A N 1
ATOM 833 C CA . GLN A 1 104 ? 3.843 10.874 -5.082 1.00 89.69 104 GLN A CA 1
ATOM 834 C C . GLN A 1 104 ? 3.140 9.866 -4.165 1.00 89.69 104 GLN A C 1
ATOM 836 O O . GLN A 1 104 ? 2.262 10.214 -3.377 1.00 89.69 104 GLN A O 1
ATOM 841 N N . PHE A 1 105 ? 3.574 8.606 -4.243 1.00 92.69 105 PHE A N 1
ATOM 842 C CA . PHE A 1 105 ? 3.113 7.550 -3.344 1.00 92.69 105 PHE A CA 1
ATOM 843 C C . PHE A 1 105 ? 4.246 7.116 -2.426 1.00 92.69 105 PHE A C 1
ATOM 845 O O . PHE A 1 105 ? 5.336 6.764 -2.885 1.00 92.69 105 PHE A O 1
ATOM 852 N N . VAL A 1 106 ? 3.970 7.073 -1.131 1.00 95.25 106 VAL A N 1
ATOM 853 C CA . VAL A 1 106 ? 4.861 6.480 -0.137 1.00 95.25 106 VAL A CA 1
ATOM 854 C C . VAL A 1 106 ? 4.493 5.010 0.014 1.00 95.25 106 VAL A C 1
ATOM 856 O O . VAL A 1 106 ? 3.320 4.678 0.185 1.00 95.25 106 VAL A O 1
ATOM 859 N N . LEU A 1 107 ? 5.487 4.128 -0.060 1.00 96.81 107 LEU A N 1
ATOM 860 C CA . LEU A 1 107 ? 5.294 2.701 0.164 1.00 96.81 107 LEU A CA 1
ATOM 861 C C . LEU A 1 107 ? 5.366 2.404 1.662 1.00 96.81 107 LEU A C 1
ATOM 863 O O . LEU A 1 107 ? 6.367 2.679 2.325 1.00 96.81 107 LEU A O 1
ATOM 867 N N . TYR A 1 108 ? 4.315 1.772 2.165 1.00 97.62 108 TYR A N 1
ATOM 868 C CA . TYR A 1 108 ? 4.267 1.133 3.468 1.00 97.62 108 TYR A CA 1
ATOM 869 C C . TYR A 1 108 ? 4.108 -0.373 3.277 1.00 97.62 108 TYR A C 1
ATOM 871 O O . TYR A 1 108 ? 3.020 -0.864 2.973 1.00 97.62 108 TYR A O 1
ATOM 879 N N . TYR A 1 109 ? 5.202 -1.111 3.448 1.00 98.00 109 TYR A N 1
ATOM 880 C CA . TYR A 1 109 ? 5.204 -2.559 3.269 1.00 98.00 109 TYR A CA 1
ATOM 881 C C . TYR A 1 109 ? 4.918 -3.300 4.577 1.00 98.00 109 TYR A C 1
ATOM 883 O O . TYR A 1 109 ? 5.553 -3.040 5.604 1.00 98.00 109 TYR A O 1
ATOM 891 N N . ALA A 1 110 ? 3.993 -4.253 4.522 1.00 97.19 110 ALA A N 1
ATOM 892 C CA . ALA A 1 110 ? 3.605 -5.123 5.620 1.00 97.19 110 ALA A CA 1
ATOM 893 C C . ALA A 1 110 ? 3.928 -6.584 5.240 1.00 97.19 110 ALA A C 1
ATOM 895 O O . ALA A 1 110 ? 3.210 -7.176 4.431 1.00 97.19 110 ALA A O 1
ATOM 896 N N . PRO A 1 111 ? 4.994 -7.193 5.795 1.00 95.12 111 PRO A N 1
ATOM 897 C CA . PRO A 1 111 ? 5.340 -8.587 5.510 1.00 95.12 111 PRO A CA 1
ATOM 898 C C . PRO A 1 111 ? 4.228 -9.566 5.915 1.00 95.12 111 PRO A C 1
ATOM 900 O O . PRO A 1 111 ? 3.351 -9.233 6.715 1.00 95.12 111 PRO A O 1
ATOM 903 N N . MET A 1 112 ? 4.274 -10.806 5.431 1.00 91.81 112 MET A N 1
ATOM 904 C CA . MET A 1 112 ? 3.323 -11.836 5.867 1.00 91.81 112 MET A CA 1
ATOM 905 C C . MET A 1 112 ? 3.333 -11.998 7.399 1.00 91.81 112 MET A C 1
ATOM 907 O O . MET A 1 112 ? 4.390 -12.000 8.028 1.00 91.81 112 MET A O 1
ATOM 911 N N . GLY A 1 113 ? 2.149 -12.128 8.007 1.00 87.06 113 GLY A N 1
ATOM 912 C CA . GLY A 1 113 ? 2.010 -12.262 9.463 1.00 87.06 113 GLY A CA 1
ATOM 913 C C . GLY A 1 113 ? 2.191 -10.958 10.250 1.00 87.06 113 GLY A C 1
ATOM 914 O O . GLY A 1 113 ? 2.182 -10.985 11.475 1.00 87.06 113 GLY A O 1
ATOM 915 N N . SER A 1 114 ? 2.309 -9.810 9.578 1.00 88.38 114 SER A N 1
ATOM 916 C CA . SER A 1 114 ? 2.446 -8.493 10.217 1.00 88.38 114 SER A CA 1
ATOM 917 C C . SER A 1 114 ? 1.136 -7.899 10.755 1.00 88.38 114 SER A C 1
ATOM 919 O O . SER A 1 114 ? 1.113 -6.735 11.151 1.00 88.38 114 SER A O 1
ATOM 921 N N . VAL A 1 115 ? 0.037 -8.654 10.791 1.00 86.75 115 VAL A N 1
ATOM 922 C CA . VAL A 1 115 ? -1.238 -8.163 11.338 1.00 86.75 115 VAL A CA 1
ATOM 923 C C . VAL A 1 115 ? -1.135 -8.032 12.858 1.00 86.75 115 VAL A C 1
ATOM 925 O O . VAL A 1 115 ? -0.665 -8.941 13.537 1.00 86.75 115 VAL A O 1
ATOM 928 N N . ARG A 1 116 ? -1.591 -6.906 13.411 1.00 85.69 116 ARG A N 1
ATOM 929 C CA . ARG A 1 116 ? -1.593 -6.652 14.858 1.00 85.69 116 ARG A CA 1
ATOM 930 C C . ARG A 1 116 ? -2.765 -7.358 15.540 1.00 85.69 116 ARG A C 1
ATOM 932 O O . ARG A 1 116 ? -3.911 -7.209 15.122 1.00 85.69 116 ARG A O 1
ATOM 939 N N . ASP A 1 117 ? -2.515 -8.030 16.662 1.00 71.69 117 ASP A N 1
ATOM 940 C CA . ASP A 1 117 ? -3.562 -8.730 17.429 1.00 71.69 117 ASP A CA 1
ATOM 941 C C . ASP A 1 117 ? -4.691 -7.800 17.905 1.00 71.69 117 ASP A C 1
ATOM 943 O O . ASP A 1 117 ? -5.865 -8.181 17.943 1.00 71.69 117 ASP A O 1
ATOM 947 N N . THR A 1 118 ? -4.366 -6.536 18.195 1.00 63.03 118 THR A N 1
ATOM 948 C CA . THR A 1 118 ? -5.347 -5.512 18.583 1.00 63.03 118 THR A CA 1
ATOM 949 C C . THR A 1 118 ? -6.385 -5.237 17.495 1.00 63.03 118 THR A C 1
ATOM 951 O O . THR A 1 118 ? -7.521 -4.890 17.816 1.00 63.03 118 THR A O 1
ATOM 954 N N . ALA A 1 119 ? -6.032 -5.418 16.220 1.00 59.81 119 ALA A N 1
ATOM 955 C CA . ALA A 1 119 ? -6.959 -5.251 15.106 1.00 59.81 119 ALA A CA 1
ATOM 956 C C . ALA A 1 119 ? -8.010 -6.367 15.055 1.00 59.81 119 ALA A C 1
ATOM 958 O O . ALA A 1 119 ? -9.195 -6.096 14.855 1.00 59.81 119 ALA A O 1
ATOM 959 N N . ARG A 1 120 ? -7.608 -7.618 15.324 1.00 60.00 120 ARG A N 1
ATOM 960 C CA . ARG A 1 120 ? -8.546 -8.749 15.408 1.00 60.00 120 ARG A CA 1
ATOM 961 C C . ARG A 1 120 ? -9.479 -8.632 16.613 1.00 60.00 120 ARG A C 1
ATOM 963 O O . ARG A 1 120 ? -10.674 -8.883 16.480 1.00 60.00 120 ARG A O 1
ATOM 970 N N . ALA A 1 121 ? -8.961 -8.203 17.765 1.00 56.78 121 ALA A N 1
ATOM 971 C CA . ALA A 1 121 ? -9.756 -8.059 18.985 1.00 56.78 121 ALA A CA 1
ATOM 972 C C . ALA A 1 121 ? -10.862 -6.989 18.865 1.00 56.78 121 ALA A C 1
ATOM 974 O O . ALA A 1 121 ? -11.982 -7.216 19.328 1.00 56.78 121 ALA A O 1
ATOM 975 N N . LYS A 1 122 ? -10.587 -5.853 18.201 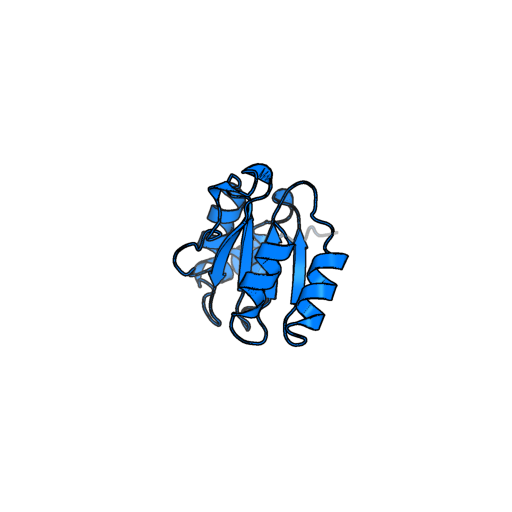1.00 58.12 122 LYS A N 1
ATOM 976 C CA . LYS A 1 122 ? -11.591 -4.797 17.960 1.00 58.12 122 LYS A CA 1
ATOM 977 C C . LYS A 1 122 ? -12.750 -5.281 17.073 1.00 58.12 122 LYS A C 1
ATOM 979 O O . LYS A 1 122 ? -13.897 -4.939 17.348 1.00 58.12 122 LYS A O 1
ATOM 984 N N . ASN A 1 123 ? -12.478 -6.108 16.057 1.00 53.19 123 ASN A N 1
ATOM 985 C CA . ASN A 1 123 ? -13.520 -6.607 15.148 1.00 53.19 123 ASN A CA 1
ATOM 986 C C . ASN A 1 123 ? -14.438 -7.647 15.823 1.00 53.19 123 ASN A C 1
ATOM 988 O O . ASN A 1 123 ? -15.651 -7.627 15.626 1.00 53.19 123 ASN A O 1
ATOM 992 N N . ILE A 1 124 ? -13.884 -8.494 16.704 1.00 56.66 124 ILE A N 1
ATOM 993 C CA . ILE A 1 124 ? -14.687 -9.425 17.516 1.00 56.66 124 ILE A CA 1
ATOM 994 C C . ILE A 1 124 ? -15.637 -8.651 18.440 1.00 56.66 124 ILE A C 1
ATOM 996 O O . ILE A 1 124 ? -16.809 -9.000 18.541 1.00 56.66 124 ILE A O 1
ATOM 1000 N N . GLN A 1 125 ? -15.175 -7.573 19.083 1.00 54.59 125 GLN A N 1
ATOM 1001 C CA . GLN A 1 125 ? -16.045 -6.786 19.963 1.00 54.59 125 GLN A CA 1
ATOM 1002 C C . GLN A 1 125 ? -17.165 -6.063 19.203 1.00 54.59 125 GLN A C 1
ATOM 1004 O O . GLN A 1 125 ? -18.295 -6.061 19.676 1.00 54.59 125 GLN A O 1
ATOM 1009 N N . LEU A 1 126 ? -16.904 -5.509 18.016 1.00 55.34 126 LEU A N 1
ATOM 1010 C CA . LEU A 1 126 ? -17.931 -4.812 17.225 1.00 55.34 126 LEU A CA 1
ATOM 1011 C C . LEU A 1 126 ? -19.058 -5.742 16.741 1.00 55.34 126 LEU A C 1
ATOM 1013 O O . LEU A 1 126 ? -20.211 -5.321 16.689 1.00 55.34 126 LEU A O 1
ATOM 1017 N N . GLN A 1 127 ? -18.763 -7.010 16.441 1.00 55.03 127 GLN A N 1
ATOM 1018 C CA . GLN A 1 127 ? -19.784 -7.974 16.009 1.00 55.03 127 GLN A CA 1
ATOM 1019 C C . GLN A 1 127 ? -20.685 -8.469 17.152 1.00 55.03 127 GLN A C 1
ATOM 1021 O O . GLN A 1 127 ? -21.830 -8.841 16.907 1.00 55.03 127 GLN A O 1
ATOM 1026 N N . ILE A 1 128 ? -20.214 -8.442 18.403 1.00 59.31 128 ILE A N 1
ATOM 1027 C CA . ILE A 1 128 ? -20.970 -8.953 19.562 1.00 59.31 128 ILE A CA 1
ATOM 1028 C C . ILE A 1 128 ? -22.006 -7.932 20.074 1.00 59.31 128 ILE A C 1
ATOM 1030 O O . ILE A 1 128 ? -22.969 -8.313 20.735 1.00 59.31 128 ILE A O 1
ATOM 1034 N N . ILE A 1 129 ? -21.864 -6.642 19.746 1.00 56.41 129 ILE A N 1
ATOM 1035 C CA . ILE A 1 129 ? -22.705 -5.561 20.302 1.00 56.41 129 ILE A CA 1
ATOM 1036 C C . ILE A 1 129 ? -23.821 -5.133 19.328 1.00 56.41 129 ILE A C 1
ATOM 1038 O O . ILE A 1 129 ? -24.410 -4.072 19.497 1.00 56.41 129 ILE A O 1
ATOM 1042 N N . THR A 1 130 ? -24.158 -5.933 18.310 1.00 53.97 130 THR A N 1
ATOM 1043 C CA . THR A 1 130 ? -25.378 -5.677 17.521 1.00 53.97 130 THR A CA 1
ATOM 1044 C C . THR A 1 130 ? -26.549 -6.398 18.195 1.00 53.97 130 THR A C 1
ATOM 1046 O O . THR A 1 130 ? -26.680 -7.610 18.009 1.00 53.97 130 THR A O 1
ATOM 1049 N N . PRO A 1 131 ? -27.393 -5.729 19.011 1.00 52.03 131 PRO A N 1
ATOM 1050 C CA . PRO A 1 131 ? -28.600 -6.366 19.510 1.00 52.03 131 PRO A CA 1
ATOM 1051 C C . PRO A 1 131 ? -29.465 -6.742 18.307 1.00 52.03 131 PRO A C 1
ATOM 1053 O O . PRO A 1 131 ? -29.769 -5.906 17.458 1.00 52.03 131 PRO A O 1
ATOM 1056 N N . GLN A 1 132 ? -29.837 -8.018 18.231 1.00 53.53 132 GLN A N 1
ATOM 1057 C CA . GLN A 1 132 ? -30.904 -8.485 17.355 1.00 53.53 132 GLN A CA 1
ATOM 1058 C C . GLN A 1 132 ? -32.161 -7.701 17.755 1.00 53.53 132 GLN A C 1
ATOM 1060 O O . GLN A 1 132 ? -32.729 -7.943 18.819 1.00 53.53 132 GLN A O 1
ATOM 1065 N N . ALA A 1 133 ? -32.537 -6.697 16.962 1.00 54.28 133 ALA A N 1
ATOM 1066 C CA . ALA A 1 133 ? -33.819 -6.032 17.114 1.00 54.28 133 ALA A CA 1
ATOM 1067 C C . ALA A 1 133 ? -34.890 -7.077 16.783 1.00 54.28 133 ALA A C 1
ATOM 1069 O O . ALA A 1 133 ? -35.028 -7.475 15.630 1.00 54.28 133 ALA A O 1
ATOM 1070 N N . GLY A 1 134 ? -35.538 -7.597 17.825 1.00 62.09 134 GLY A N 1
ATOM 1071 C CA . GLY A 1 134 ? -36.609 -8.576 17.705 1.00 62.09 134 GLY A CA 1
ATOM 1072 C C . GLY A 1 134 ? -37.837 -7.971 17.033 1.00 62.09 134 GLY A C 1
ATOM 1073 O O . GLY A 1 134 ? -38.216 -6.839 17.342 1.00 62.09 134 GLY A O 1
ATOM 1074 N N . GLU A 1 135 ? -38.421 -8.750 16.125 1.00 53.03 135 GLU A N 1
ATOM 1075 C CA . GLU A 1 135 ? -39.805 -8.615 15.654 1.00 53.03 135 GLU A CA 1
ATOM 1076 C C . GLU A 1 135 ? -40.782 -9.267 16.640 1.00 53.03 135 GLU A C 1
ATOM 1078 O O . GLU A 1 135 ? -40.414 -10.302 17.249 1.00 53.03 135 GLU A O 1
#

Foldseek 3Di:
DLQLQLVVVLPDDFLEEEEEEAPPFDPVPVSQVVSCVSHVRYGYDTDYLVCLDLVNLLPDDLAFKYKYFYQPPSPPSVVSNVVFFDWDPKDWRPPNVVDPSNPTTIITIGGRNRTDPVSNVVVVVVVVPDPPPDD

Secondary structure (DSSP, 8-state):
-HHHHHHHHHTSPTT-EEEEE-SS---SHHHHHHHHHH-TT-EEEEE-GGG--HHHHHHS-TTS-EEEEEETT-HHHHHHHHHHB-PPPPB--TTGGGS-GGG-EEEEEE-TT-B-HHHHHHHHHHHHT------

Radius of gyration: 16.01 Å; chains: 1; bounding box: 54×31×37 Å

Sequence (135 aa):
DSVDAVLRAADLDENTFVVLVGEPVVDGNVPSHFLNFLRADMTLQSITPQEVTQRYLADLPAIRPYAFFVAQNDAHSINLIREFFYLRPPEITPNYEEIPEDRQFVLYYAPMGSVRDTARAKNIQLQIITPQAGE

pLDDT: mean 86.38, std 13.42, range [52.03, 98.06]